Protein AF-A0A392VBU4-F1 (afdb_monomer_lite)

Radius of gyration: 10.35 Å; chains: 1; bounding box: 20×17×27 Å

Secondary structure (DSSP, 8-state):
-HHHHHHHHHS-HHHHHHHTT-S-HHHHHHHHHHHHHS---

Stru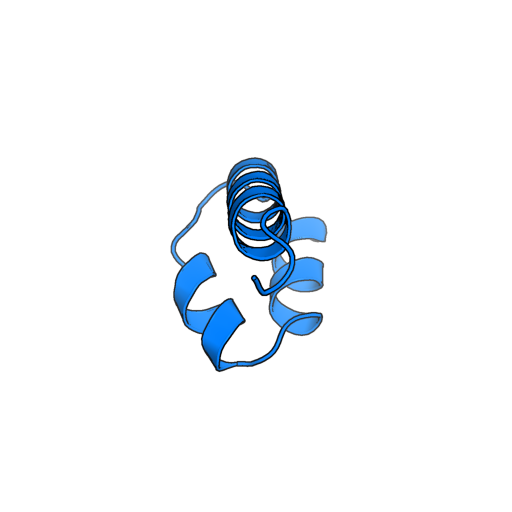cture (mmCIF, N/CA/C/O backbone):
data_AF-A0A392VBU4-F1
#
_entry.id   AF-A0A392VBU4-F1
#
loop_
_atom_site.group_PDB
_atom_site.id
_atom_site.type_symbol
_atom_site.label_atom_id
_atom_site.label_alt_id
_atom_site.label_comp_id
_atom_site.label_asym_id
_atom_site.label_entity_id
_atom_site.label_seq_id
_atom_site.pdbx_PDB_ins_code
_atom_site.Cartn_x
_atom_site.Cartn_y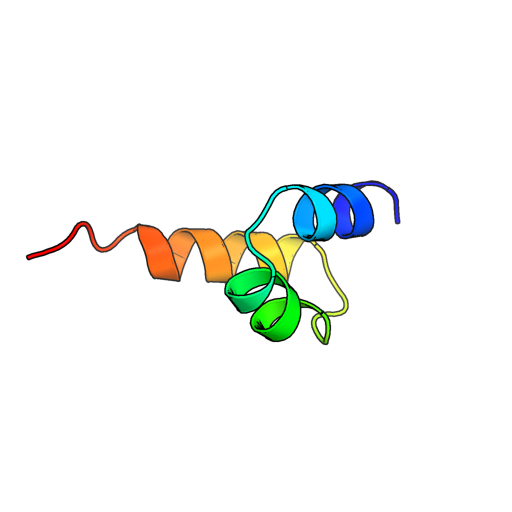
_atom_site.Cartn_z
_atom_site.occupancy
_atom_site.B_iso_or_equiv
_atom_site.auth_seq_id
_atom_site.auth_comp_id
_atom_site.auth_asym_id
_atom_site.auth_atom_id
_atom_site.pdbx_PDB_model_num
ATOM 1 N N . MET A 1 1 ? -8.117 -10.058 8.905 1.00 63.72 1 MET A N 1
ATOM 2 C CA . MET A 1 1 ? -8.070 -10.935 7.714 1.00 63.72 1 MET A CA 1
ATOM 3 C C . MET A 1 1 ? -6.619 -11.311 7.453 1.00 63.72 1 MET A C 1
ATOM 5 O O . MET A 1 1 ? -5.811 -10.405 7.302 1.00 63.72 1 MET A O 1
ATOM 9 N N . LEU A 1 2 ? -6.280 -12.605 7.421 1.00 87.56 2 LEU A N 1
ATOM 10 C CA . LEU A 1 2 ? -4.894 -13.086 7.257 1.00 87.56 2 LEU A CA 1
ATOM 11 C C . LEU A 1 2 ? -4.204 -12.527 6.003 1.00 87.56 2 LEU A C 1
ATOM 13 O O . LEU A 1 2 ? -3.047 -12.127 6.065 1.00 87.56 2 LEU A O 1
ATOM 17 N N . VAL A 1 3 ? -4.938 -12.442 4.892 1.00 90.25 3 VAL A N 1
ATOM 18 C CA . VAL A 1 3 ? -4.403 -11.981 3.602 1.00 90.25 3 VAL A CA 1
ATOM 19 C C . VAL A 1 3 ? -3.988 -10.509 3.651 1.00 90.25 3 VAL A C 1
ATOM 21 O O . VAL A 1 3 ? -2.927 -10.165 3.148 1.00 90.25 3 VAL A O 1
ATOM 24 N N . HIS A 1 4 ? -4.771 -9.646 4.307 1.00 89.50 4 HIS A N 1
ATOM 25 C CA . HIS A 1 4 ? -4.448 -8.218 4.385 1.00 89.50 4 HIS A CA 1
ATOM 26 C C . HIS A 1 4 ? -3.165 -7.974 5.189 1.00 89.50 4 HIS A C 1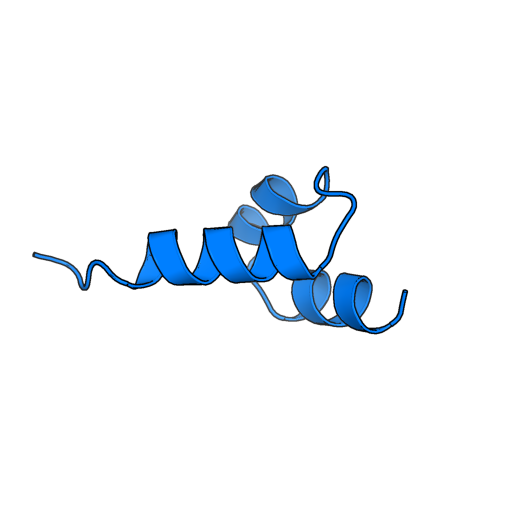
ATOM 28 O O . HIS A 1 4 ? -2.258 -7.284 4.732 1.00 89.50 4 HIS A O 1
ATOM 34 N N . SER A 1 5 ? -3.045 -8.626 6.350 1.00 90.81 5 SER A N 1
ATOM 35 C CA . SER A 1 5 ? -1.826 -8.567 7.157 1.00 90.81 5 SER A CA 1
ATOM 36 C C . SER A 1 5 ? -0.625 -9.158 6.418 1.00 90.81 5 SER A C 1
ATOM 38 O O . SER A 1 5 ? 0.460 -8.595 6.497 1.00 90.81 5 SER A O 1
ATOM 40 N N . TRP A 1 6 ? -0.798 -10.252 5.672 1.00 93.94 6 TRP A N 1
ATOM 41 C CA . TRP A 1 6 ? 0.278 -10.825 4.863 1.00 93.94 6 TRP A CA 1
ATOM 42 C C . TRP A 1 6 ? 0.785 -9.846 3.798 1.00 93.94 6 TRP A C 1
ATOM 44 O O . TRP A 1 6 ? 1.993 -9.648 3.699 1.00 93.94 6 TRP A O 1
ATOM 54 N N . ILE A 1 7 ? -0.114 -9.180 3.066 1.00 93.19 7 ILE A N 1
ATOM 55 C CA . ILE A 1 7 ? 0.272 -8.203 2.040 1.00 93.19 7 ILE A CA 1
ATOM 56 C C . ILE A 1 7 ? 1.014 -7.015 2.666 1.00 93.19 7 ILE A C 1
ATOM 58 O O . ILE A 1 7 ? 2.098 -6.6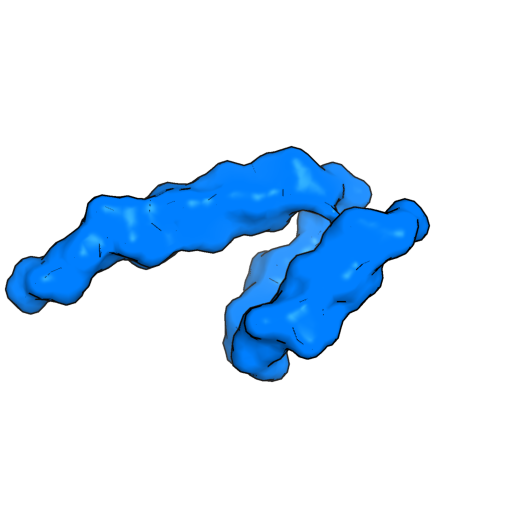76 2.201 1.00 93.19 7 ILE A O 1
ATOM 62 N N . LEU A 1 8 ? 0.490 -6.432 3.752 1.00 93.31 8 LEU A N 1
ATOM 63 C CA . LEU A 1 8 ? 1.122 -5.290 4.430 1.00 93.31 8 LEU A CA 1
ATOM 64 C C . LEU A 1 8 ? 2.538 -5.602 4.932 1.00 93.31 8 LEU A C 1
ATOM 66 O O . LEU A 1 8 ? 3.399 -4.734 4.888 1.00 93.31 8 LEU A O 1
ATOM 70 N N . ASN A 1 9 ? 2.783 -6.837 5.379 1.00 93.88 9 ASN A N 1
ATOM 71 C CA . ASN A 1 9 ? 4.103 -7.276 5.845 1.00 93.88 9 ASN A CA 1
ATOM 72 C C . ASN A 1 9 ? 5.031 -7.757 4.713 1.00 93.88 9 ASN A C 1
ATOM 74 O O . ASN A 1 9 ? 6.191 -8.061 4.977 1.00 93.88 9 ASN A O 1
ATOM 78 N N . SER A 1 10 ? 4.537 -7.872 3.476 1.00 94.38 10 SER A N 1
ATOM 79 C CA . SER A 1 10 ? 5.312 -8.375 2.328 1.00 94.38 10 SER A CA 1
ATOM 80 C C . SER A 1 10 ? 5.786 -7.272 1.377 1.00 94.38 10 SER A C 1
ATOM 82 O O . SER A 1 10 ? 6.515 -7.558 0.429 1.00 94.38 10 SER A O 1
ATOM 84 N N . VAL A 1 11 ? 5.373 -6.023 1.600 1.00 93.69 11 VAL A N 1
ATOM 85 C CA . VAL A 1 11 ? 5.756 -4.854 0.792 1.00 93.69 11 VAL A CA 1
ATOM 86 C C . VAL A 1 11 ? 6.649 -3.907 1.600 1.00 93.69 11 VAL A C 1
ATOM 88 O O . VAL A 1 11 ? 6.724 -4.012 2.821 1.00 93.69 11 VAL A O 1
ATOM 91 N N . SER A 1 12 ? 7.333 -2.970 0.937 1.00 95.62 12 SER A N 1
ATOM 92 C CA . SER A 1 12 ? 8.094 -1.931 1.643 1.00 95.62 12 SER A CA 1
ATOM 93 C C . SER A 1 12 ? 7.170 -0.999 2.429 1.00 95.62 12 SER A C 1
ATOM 95 O O . SER A 1 12 ? 6.040 -0.750 2.009 1.00 95.62 12 SER A O 1
ATOM 97 N N . ASP A 1 13 ? 7.676 -0.401 3.510 1.00 94.81 13 ASP A N 1
ATOM 98 C CA . ASP A 1 13 ? 6.903 0.510 4.370 1.00 94.81 13 ASP A CA 1
ATOM 99 C C . ASP A 1 13 ? 6.223 1.646 3.588 1.00 94.81 13 ASP A C 1
ATOM 101 O O . ASP A 1 13 ? 5.077 2.000 3.861 1.00 94.81 13 ASP A O 1
ATOM 105 N N . SER A 1 14 ? 6.895 2.175 2.561 1.00 95.12 14 SER A N 1
ATOM 106 C CA . SER A 1 14 ? 6.347 3.202 1.666 1.00 95.12 14 SER A CA 1
ATOM 107 C C . SER A 1 14 ? 5.107 2.735 0.899 1.00 95.12 14 SER A C 1
ATOM 109 O O . SER A 1 14 ? 4.152 3.492 0.732 1.00 95.12 14 SER A O 1
ATOM 111 N N . ILE A 1 15 ? 5.097 1.480 0.447 1.00 94.31 15 ILE A N 1
ATOM 112 C CA . ILE A 1 15 ? 3.957 0.877 -0.243 1.00 94.31 15 ILE A CA 1
ATOM 113 C C . ILE A 1 15 ? 2.879 0.535 0.783 1.00 94.31 15 ILE A C 1
ATOM 115 O O . ILE A 1 15 ? 1.722 0.887 0.563 1.00 94.31 15 ILE A O 1
ATOM 119 N N . ALA A 1 16 ? 3.252 -0.064 1.920 1.00 94.94 16 ALA A N 1
ATOM 120 C CA . ALA A 1 16 ? 2.339 -0.435 3.000 1.00 94.94 16 ALA A CA 1
ATOM 121 C C . ALA A 1 16 ? 1.506 0.764 3.477 1.00 94.94 16 ALA A C 1
ATOM 123 O O . ALA A 1 16 ? 0.285 0.667 3.578 1.00 94.94 16 ALA A O 1
ATOM 124 N N . GLN A 1 17 ? 2.139 1.923 3.681 1.00 94.44 17 GLN A N 1
ATOM 125 C CA . GLN A 1 17 ? 1.453 3.164 4.054 1.00 94.44 17 GLN A CA 1
ATOM 126 C C . GLN A 1 17 ? 0.431 3.630 3.011 1.00 94.44 17 GLN A C 1
ATOM 128 O O . GLN A 1 17 ? -0.583 4.219 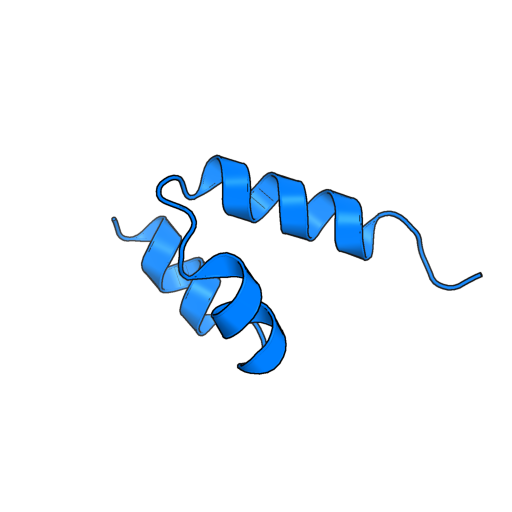3.377 1.00 94.44 17 GLN A O 1
ATOM 133 N N . SER A 1 18 ? 0.665 3.355 1.725 1.00 94.06 18 SER A N 1
ATOM 134 C CA . SER A 1 18 ? -0.265 3.736 0.655 1.00 94.06 18 SER A CA 1
ATOM 135 C C . SER A 1 18 ? -1.498 2.830 0.558 1.00 94.06 18 SER A C 1
ATOM 137 O O . SER A 1 18 ? -2.531 3.272 0.064 1.00 94.06 18 SER A O 1
ATOM 139 N N . ILE A 1 19 ? -1.414 1.593 1.063 1.00 93.75 19 ILE A N 1
ATOM 140 C CA . ILE A 1 19 ? -2.478 0.578 0.957 1.00 93.75 19 ILE A CA 1
ATOM 141 C C . ILE A 1 19 ? -3.164 0.262 2.299 1.00 93.75 19 ILE A C 1
ATOM 143 O O . ILE A 1 19 ? -4.192 -0.403 2.310 1.00 93.75 19 ILE A O 1
ATOM 147 N N . VAL A 1 20 ? -2.645 0.751 3.436 1.00 91.69 20 VAL A N 1
ATOM 148 C CA . VAL A 1 20 ? -3.154 0.436 4.792 1.00 91.69 20 VAL A CA 1
ATOM 149 C C . VAL A 1 20 ? -4.607 0.857 5.034 1.00 91.69 20 VAL A C 1
ATOM 151 O O . VAL A 1 20 ? -5.286 0.278 5.879 1.00 91.69 20 VAL A O 1
ATOM 154 N N . PHE A 1 21 ? -5.088 1.857 4.293 1.00 90.19 21 PHE A N 1
ATOM 155 C CA . PHE A 1 21 ? -6.455 2.371 4.393 1.00 90.19 21 PHE A CA 1
ATOM 156 C C . PHE A 1 21 ? -7.462 1.587 3.543 1.00 90.19 21 PHE A C 1
ATOM 158 O O . PHE A 1 21 ? -8.658 1.856 3.619 1.00 90.19 21 PHE A O 1
ATOM 165 N N . MET A 1 22 ? -6.998 0.638 2.728 1.00 92.19 22 MET A N 1
ATOM 166 C CA . MET A 1 22 ? -7.869 -0.178 1.892 1.00 92.19 22 MET A CA 1
ATOM 167 C C . MET A 1 22 ? -8.499 -1.291 2.733 1.00 92.19 22 MET A C 1
ATOM 169 O O . MET A 1 22 ? -7.816 -2.026 3.445 1.00 92.19 22 MET A O 1
ATOM 173 N N . GLU A 1 23 ? -9.822 -1.419 2.662 1.00 86.81 23 GLU A N 1
ATOM 174 C CA . GLU A 1 23 ? -10.562 -2.369 3.500 1.00 86.81 23 GLU A CA 1
ATOM 175 C C . GLU A 1 23 ? -10.482 -3.806 2.966 1.00 86.81 23 GLU A C 1
ATOM 177 O O . GLU A 1 23 ? -10.463 -4.763 3.750 1.00 86.81 23 GLU A O 1
ATOM 182 N N . ASN A 1 24 ? -10.394 -3.973 1.640 1.00 90.62 24 ASN A N 1
ATOM 183 C CA . ASN A 1 24 ? -10.355 -5.285 1.005 1.00 90.62 24 ASN A CA 1
ATOM 184 C C . ASN A 1 24 ? -8.973 -5.609 0.442 1.00 90.62 24 ASN A C 1
ATOM 186 O O . ASN A 1 24 ? -8.393 -4.861 -0.341 1.00 90.62 24 ASN A O 1
ATOM 190 N N . ALA A 1 25 ? -8.501 -6.822 0.731 1.00 91.31 25 ALA A N 1
ATOM 191 C CA . ALA A 1 25 ? -7.254 -7.341 0.172 1.00 91.31 25 ALA A CA 1
ATOM 192 C C . ALA A 1 25 ? -7.268 -7.445 -1.369 1.00 91.31 25 ALA A C 1
ATOM 194 O O . ALA A 1 25 ? -6.207 -7.429 -1.987 1.00 91.31 25 ALA A O 1
ATOM 195 N N . VAL A 1 26 ? -8.450 -7.558 -1.989 1.00 93.12 26 VAL A N 1
ATOM 196 C CA . VAL A 1 26 ? -8.581 -7.575 -3.455 1.00 93.12 26 VAL A CA 1
ATOM 197 C C . VAL A 1 26 ? -8.272 -6.209 -4.066 1.00 93.12 26 VAL A C 1
ATOM 199 O O . VAL A 1 26 ? -7.561 -6.154 -5.064 1.00 93.12 26 VAL A O 1
ATOM 202 N N . ASP A 1 27 ? -8.723 -5.126 -3.430 1.00 93.75 27 ASP A N 1
ATOM 203 C CA . ASP A 1 27 ? -8.477 -3.758 -3.894 1.00 93.75 27 ASP A CA 1
ATOM 204 C C . ASP A 1 27 ? -6.983 -3.436 -3.787 1.00 93.75 27 ASP A C 1
ATOM 206 O O . ASP A 1 27 ? -6.378 -2.949 -4.741 1.00 93.75 27 ASP A O 1
ATOM 210 N N . VAL A 1 28 ? -6.359 -3.847 -2.676 1.00 94.25 28 VAL A N 1
ATOM 211 C CA . VAL A 1 28 ? -4.902 -3.783 -2.484 1.00 94.25 28 VAL A CA 1
ATOM 212 C C . VAL A 1 28 ? -4.157 -4.519 -3.597 1.00 94.25 28 VAL A C 1
ATOM 214 O O . VAL A 1 28 ? -3.193 -4.002 -4.157 1.00 94.25 28 VAL A O 1
ATOM 217 N N . TRP A 1 29 ? -4.580 -5.742 -3.928 1.00 92.75 29 TRP A N 1
ATOM 218 C CA . TRP A 1 29 ? -3.920 -6.535 -4.963 1.00 92.75 29 TRP A CA 1
ATOM 219 C C . TRP A 1 29 ? -4.043 -5.906 -6.357 1.00 92.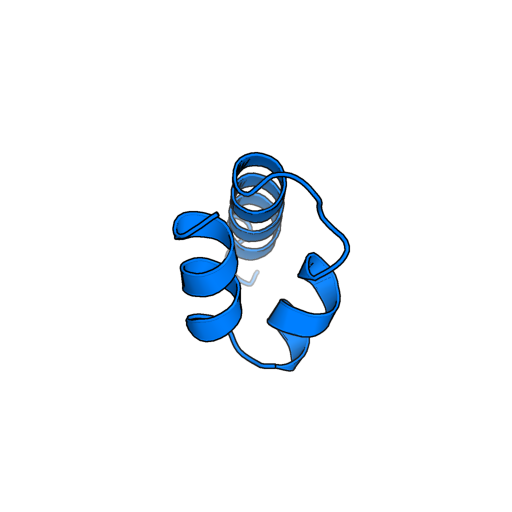75 29 TRP A C 1
ATOM 221 O O . TRP A 1 29 ? -3.088 -5.953 -7.133 1.00 92.75 29 TRP A O 1
ATOM 231 N N . ILE A 1 30 ? -5.196 -5.313 -6.680 1.00 93.00 30 ILE A N 1
ATOM 232 C CA . ILE A 1 30 ? -5.416 -4.628 -7.958 1.00 93.00 30 ILE A CA 1
ATOM 233 C C . ILE A 1 30 ? -4.535 -3.376 -8.058 1.00 93.00 30 ILE A C 1
ATOM 235 O O . ILE A 1 30 ? -3.848 -3.240 -9.068 1.00 93.00 30 ILE A O 1
ATOM 239 N N . ASP A 1 31 ? -4.472 -2.536 -7.017 1.00 92.56 31 ASP A N 1
ATOM 240 C CA . ASP A 1 31 ? -3.603 -1.343 -6.997 1.00 92.56 31 ASP A CA 1
ATOM 241 C C . ASP A 1 31 ? -2.131 -1.719 -7.203 1.00 92.56 31 ASP A C 1
ATOM 243 O O . ASP A 1 31 ? -1.458 -1.161 -8.070 1.00 92.56 31 ASP A O 1
ATOM 247 N N . LEU A 1 32 ? -1.645 -2.733 -6.476 1.00 92.44 32 LEU A N 1
ATOM 248 C CA . LEU A 1 32 ? -0.277 -3.229 -6.640 1.00 92.44 32 LEU A CA 1
ATOM 249 C C . LEU A 1 32 ? -0.038 -3.734 -8.066 1.00 92.44 32 LEU A C 1
ATOM 251 O O . LEU A 1 32 ? 0.976 -3.405 -8.682 1.00 92.44 32 LEU A O 1
ATOM 255 N N . LYS A 1 33 ? -0.973 -4.513 -8.619 1.00 92.31 33 LYS A N 1
ATOM 256 C CA . LYS A 1 33 ? -0.862 -5.014 -9.988 1.00 92.31 33 LYS A CA 1
ATOM 257 C C . LYS A 1 33 ? -0.800 -3.867 -10.990 1.00 92.31 33 LYS A C 1
ATOM 259 O O . LYS A 1 33 ? 0.072 -3.897 -11.845 1.00 92.31 33 LYS A O 1
ATOM 264 N N . GLU A 1 34 ? -1.686 -2.880 -10.910 1.00 91.81 34 GLU A N 1
ATOM 265 C CA . GLU A 1 34 ? -1.695 -1.737 -11.827 1.00 91.81 34 GLU A CA 1
ATOM 266 C C . GLU A 1 34 ? -0.405 -0.923 -11.711 1.00 91.81 34 GLU A C 1
ATOM 268 O O . GLU A 1 34 ? 0.259 -0.695 -12.726 1.00 91.81 34 GLU A O 1
ATOM 273 N N . ARG A 1 35 ? 0.008 -0.596 -10.479 1.00 89.00 35 ARG A N 1
ATOM 274 C CA . ARG A 1 35 ? 1.218 0.181 -10.177 1.00 89.00 35 ARG A CA 1
ATOM 275 C C . ARG A 1 35 ? 2.491 -0.446 -10.744 1.00 89.00 35 ARG A C 1
ATOM 277 O O . ARG A 1 35 ? 3.354 0.286 -11.212 1.00 89.00 35 ARG A O 1
ATOM 284 N N . PHE A 1 36 ? 2.601 -1.775 -10.727 1.00 88.19 36 PHE A N 1
ATOM 285 C CA . PHE A 1 36 ? 3.774 -2.502 -11.231 1.00 88.19 36 PHE A CA 1
ATOM 286 C C . PHE A 1 36 ? 3.563 -3.156 -12.607 1.00 88.19 36 PHE A C 1
ATOM 288 O O . PHE A 1 36 ? 4.472 -3.802 -13.125 1.00 88.19 36 PHE A O 1
ATOM 295 N N . SER A 1 37 ? 2.379 -3.017 -13.215 1.00 87.62 37 SER A N 1
ATOM 296 C CA . SER A 1 37 ? 2.099 -3.552 -14.558 1.00 87.62 37 SER A CA 1
ATOM 297 C C . SER A 1 37 ? 2.712 -2.716 -15.674 1.00 87.62 37 SER A C 1
ATOM 299 O O . SER A 1 37 ? 2.973 -3.240 -16.757 1.00 87.62 37 SER A O 1
ATOM 301 N N . GLN A 1 38 ? 2.961 -1.432 -15.416 1.00 73.19 38 GLN A N 1
ATOM 302 C CA . GLN A 1 38 ? 3.749 -0.592 -16.301 1.00 73.19 38 GLN A CA 1
ATOM 303 C C . GLN A 1 38 ? 5.213 -0.781 -15.912 1.00 73.19 38 GLN A C 1
ATOM 305 O O . GLN A 1 38 ? 5.703 -0.141 -14.988 1.00 73.19 38 GLN A O 1
ATOM 310 N N . GLY A 1 39 ? 5.884 -1.742 -16.554 1.00 61.44 39 GLY A N 1
ATOM 311 C CA . GLY A 1 39 ? 7.336 -1.859 -16.438 1.00 61.44 39 GLY A CA 1
ATOM 312 C C . GLY A 1 39 ? 7.979 -0.530 -16.832 1.00 61.44 39 GLY A C 1
ATOM 313 O O . GLY A 1 39 ? 7.516 0.076 -17.799 1.00 61.44 39 GLY A O 1
ATOM 314 N N . ASP A 1 40 ? 8.978 -0.090 -16.057 1.00 60.66 40 ASP A N 1
ATOM 315 C CA . ASP A 1 40 ? 9.764 1.126 -16.311 1.00 60.66 40 ASP A CA 1
ATOM 316 C C . ASP A 1 40 ? 9.996 1.309 -17.823 1.00 60.66 40 ASP A C 1
ATOM 318 O O . ASP A 1 40 ? 10.616 0.455 -18.467 1.00 60.66 40 ASP A O 1
ATOM 322 N N . LEU A 1 41 ? 9.442 2.392 -18.381 1.00 52.78 41 LEU A N 1
ATOM 323 C CA . LEU A 1 41 ? 9.797 2.895 -19.711 1.00 52.78 41 LEU A CA 1
ATOM 324 C C . LEU A 1 41 ? 11.208 3.486 -19.687 1.00 52.78 41 LEU A C 1
ATOM 326 O O . LEU A 1 41 ? 11.517 4.221 -18.721 1.00 52.78 41 LEU A O 1
#

Foldseek 3Di:
DVLLVVVLVVDDVVLSVVCVPPPDSVVSVVVVCVVPVPPDD

Organism: NCBI:txid97028

pLDDT: mean 88.61, std 10.28, range [52.78, 95.62]

Sequence (41 aa):
MLVHSWILNSVSDSIAQSIVFMENAVDVWIDLKERFSQGDL